Protein AF-A0A843KHW1-F1 (afdb_monomer)

pLDDT: mean 79.88, std 16.79, range [45.34, 96.69]

Radius of gyration: 26.47 Å; Cα contacts (8 Å, |Δi|>4): 150; chains: 1; bounding box: 55×56×60 Å

Sequence (97 aa):
MSISRNVLLLCLIAGFFIGIIPAGAQPVIGGDRAWYAVHCNVDGATVYFDGQPKGEIQGGVLYVEAYTTGTPYKSYTVTKDGYTTFSDSIDGVPGKG

Structure (mmCIF, N/CA/C/O backbone):
data_AF-A0A843KHW1-F1
#
_entry.id   AF-A0A843KHW1-F1
#
loop_
_atom_site.group_PDB
_atom_site.id
_atom_site.type_symbol
_atom_site.label_atom_id
_atom_site.label_alt_id
_atom_site.label_comp_id
_atom_site.label_asym_id
_atom_site.label_entity_id
_atom_site.label_seq_id
_atom_site.pdbx_PDB_ins_code
_atom_site.Cartn_x
_atom_site.Cartn_y
_atom_site.Cartn_z
_atom_site.occupancy
_atom_site.B_iso_or_equiv
_atom_site.auth_seq_id
_atom_site.auth_comp_id
_atom_site.auth_asym_id
_atom_site.auth_atom_id
_atom_site.pdbx_PDB_model_num
ATOM 1 N N . MET A 1 1 ? 39.783 44.903 -38.218 1.00 47.94 1 MET A N 1
ATOM 2 C CA . MET A 1 1 ? 39.778 43.477 -38.608 1.00 47.94 1 MET A CA 1
ATOM 3 C C . MET A 1 1 ? 38.346 43.119 -38.992 1.00 47.94 1 MET A C 1
ATOM 5 O O . MET A 1 1 ? 37.520 42.914 -38.117 1.00 47.94 1 MET A O 1
ATOM 9 N N . SER A 1 2 ? 38.009 43.229 -40.280 1.00 45.34 2 SER A N 1
ATOM 10 C CA . SER A 1 2 ? 36.645 42.997 -40.779 1.00 45.34 2 SER A CA 1
ATOM 11 C C . SER A 1 2 ? 36.414 41.490 -40.875 1.00 45.34 2 SER A C 1
ATOM 13 O O . SER A 1 2 ? 37.001 40.836 -41.735 1.00 45.34 2 SER A O 1
ATOM 15 N N . ILE A 1 3 ? 35.630 40.927 -39.950 1.00 56.59 3 ILE A N 1
ATOM 16 C CA . ILE A 1 3 ? 35.144 39.551 -40.075 1.00 56.59 3 ILE A CA 1
ATOM 17 C C . ILE A 1 3 ? 34.180 39.527 -41.262 1.00 56.59 3 I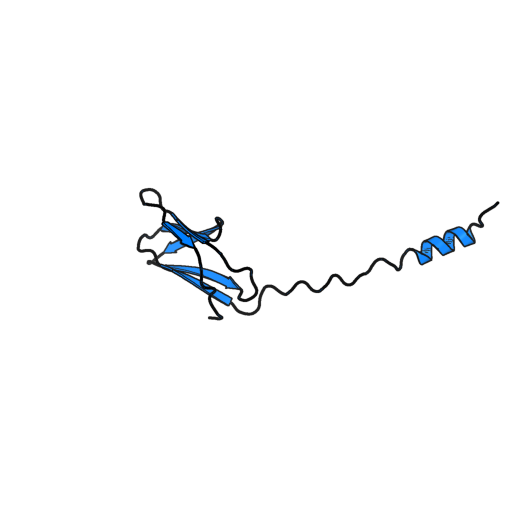LE A C 1
ATOM 19 O O . ILE A 1 3 ? 33.222 40.300 -41.326 1.00 56.59 3 ILE A O 1
ATOM 23 N N . SER A 1 4 ? 34.474 38.688 -42.252 1.00 57.81 4 SER A N 1
ATOM 24 C CA . SER A 1 4 ? 33.662 38.611 -43.457 1.00 57.81 4 SER A CA 1
ATOM 25 C C . SER A 1 4 ? 32.324 37.951 -43.129 1.00 57.81 4 SER A C 1
ATOM 27 O O . SER A 1 4 ? 32.243 36.975 -42.382 1.00 57.81 4 SER A O 1
ATOM 29 N N . ARG A 1 5 ? 31.246 38.482 -43.710 1.00 58.59 5 ARG A N 1
ATOM 30 C CA . ARG A 1 5 ? 29.873 37.987 -43.519 1.00 58.59 5 ARG A CA 1
ATOM 31 C C . ARG A 1 5 ? 29.747 36.482 -43.814 1.00 58.59 5 ARG A C 1
ATOM 33 O O . ARG A 1 5 ? 28.935 35.806 -43.197 1.00 58.59 5 ARG A O 1
ATOM 40 N N . ASN A 1 6 ? 30.612 35.951 -44.680 1.00 54.09 6 ASN A N 1
ATOM 41 C CA . ASN A 1 6 ? 30.686 34.530 -45.028 1.00 54.09 6 ASN A CA 1
ATOM 42 C C . ASN A 1 6 ? 31.328 33.677 -43.916 1.00 54.09 6 ASN A C 1
ATOM 44 O O . ASN A 1 6 ? 30.907 32.544 -43.711 1.00 54.09 6 ASN A O 1
ATOM 48 N N . VAL A 1 7 ? 32.292 34.224 -43.165 1.00 59.03 7 VAL A N 1
ATOM 49 C CA . VAL A 1 7 ? 32.899 33.563 -41.993 1.00 59.03 7 VAL A CA 1
ATOM 50 C C . VAL A 1 7 ? 31.928 33.563 -40.807 1.00 59.03 7 VAL A C 1
ATOM 52 O O . VAL A 1 7 ? 31.846 32.573 -40.087 1.00 59.03 7 VAL A O 1
ATOM 55 N N . LEU A 1 8 ? 31.116 34.617 -40.653 1.00 54.34 8 LEU A N 1
ATOM 56 C CA . LEU A 1 8 ? 30.050 34.668 -39.643 1.00 54.34 8 LEU A CA 1
ATOM 57 C C . LEU A 1 8 ? 28.901 33.684 -39.951 1.00 54.34 8 LEU A C 1
ATOM 59 O O . LEU A 1 8 ? 28.385 33.044 -39.037 1.00 54.34 8 LEU A O 1
ATOM 63 N N . LEU A 1 9 ? 28.529 33.520 -41.230 1.00 54.97 9 LEU A N 1
ATOM 64 C CA . LEU A 1 9 ? 27.498 32.556 -41.640 1.00 54.97 9 LEU A CA 1
ATOM 65 C C . LEU A 1 9 ? 27.949 31.093 -41.492 1.00 54.97 9 LEU A C 1
ATOM 67 O O . LEU A 1 9 ? 27.141 30.253 -41.106 1.00 54.97 9 LEU A O 1
ATOM 71 N N . LEU A 1 10 ? 29.221 30.777 -41.754 1.00 53.97 10 LEU A N 1
ATOM 72 C CA . LEU A 1 10 ? 29.741 29.410 -41.615 1.00 53.97 10 LEU A CA 1
ATOM 73 C C . LEU A 1 10 ? 29.746 28.924 -40.154 1.00 53.97 10 LEU A C 1
ATOM 75 O O . LEU A 1 10 ? 29.415 27.768 -39.896 1.00 53.97 10 LEU A O 1
ATOM 79 N N . CYS A 1 11 ? 30.026 29.806 -39.189 1.00 52.78 11 CYS A N 1
ATOM 80 C CA . CYS A 1 11 ? 29.979 29.457 -37.764 1.00 52.78 11 CYS A CA 1
ATOM 81 C C . CYS A 1 11 ? 28.549 29.216 -37.240 1.00 52.78 11 CYS A C 1
ATOM 83 O O . CYS A 1 11 ? 28.364 28.408 -36.333 1.00 52.78 11 CYS A O 1
ATOM 85 N N . LEU A 1 12 ? 27.533 29.864 -37.824 1.00 53.56 12 LEU A N 1
ATOM 86 C CA . LEU A 1 12 ? 26.124 29.669 -37.448 1.00 53.56 12 LEU A CA 1
ATOM 87 C C . LEU A 1 12 ? 25.556 28.321 -37.921 1.00 53.56 12 LEU A C 1
ATOM 89 O O . LEU A 1 12 ? 24.690 27.761 -37.256 1.00 53.56 12 LEU A O 1
ATOM 93 N N . ILE A 1 13 ? 26.066 27.771 -39.028 1.00 55.41 13 ILE A N 1
ATOM 94 C CA . ILE A 1 13 ? 25.614 26.478 -39.569 1.00 55.41 13 ILE A CA 1
ATOM 95 C C . ILE A 1 13 ? 26.299 25.306 -38.840 1.00 55.41 13 ILE A C 1
ATOM 97 O O . ILE A 1 13 ? 25.670 24.282 -38.584 1.00 55.41 13 ILE A O 1
ATOM 101 N N . ALA A 1 14 ? 27.562 25.470 -38.426 1.00 52.59 14 ALA A N 1
ATOM 102 C CA . ALA A 1 14 ? 28.301 24.448 -37.677 1.00 52.59 14 ALA A CA 1
ATOM 103 C C . ALA A 1 14 ? 27.825 24.281 -36.216 1.00 52.59 14 ALA A C 1
ATOM 105 O O . ALA A 1 14 ? 27.999 23.214 -35.632 1.00 52.59 14 ALA A O 1
ATOM 106 N N . GLY A 1 15 ? 27.189 25.303 -35.628 1.00 49.25 15 GLY A N 1
ATOM 107 C CA . GLY A 1 15 ? 26.635 25.243 -34.269 1.00 49.25 15 GLY A CA 1
ATOM 108 C C . GLY A 1 15 ? 25.309 24.479 -34.141 1.00 49.25 15 GLY A C 1
ATOM 109 O O . GLY A 1 15 ? 24.905 24.150 -33.029 1.00 49.25 15 GLY A O 1
ATOM 110 N N . PHE A 1 16 ? 24.635 24.165 -35.254 1.00 49.25 16 PHE A N 1
ATOM 111 C CA . PHE A 1 16 ? 23.295 23.557 -35.249 1.00 49.25 16 PHE A CA 1
ATOM 112 C C . PHE A 1 16 ? 23.296 22.013 -35.274 1.00 49.25 16 PHE A C 1
ATOM 114 O O . PHE A 1 16 ? 22.246 21.397 -35.421 1.00 49.25 16 PHE A O 1
ATOM 121 N N . PHE A 1 17 ? 24.457 21.365 -35.110 1.00 49.97 17 PHE A N 1
ATOM 122 C CA . PHE A 1 17 ? 24.592 19.897 -35.165 1.00 49.97 17 PHE A CA 1
ATOM 123 C C . PHE A 1 17 ? 25.193 19.250 -33.899 1.00 49.97 17 PHE A C 1
ATOM 125 O O . PHE A 1 17 ? 25.615 18.100 -33.947 1.00 49.97 17 PHE A O 1
ATOM 132 N N . ILE A 1 18 ? 25.215 19.937 -32.748 1.00 55.94 18 ILE A N 1
ATOM 133 C CA . ILE A 1 18 ? 25.722 19.368 -31.470 1.00 55.94 18 ILE A CA 1
ATOM 134 C C . ILE A 1 18 ? 24.578 19.029 -30.479 1.00 55.94 18 ILE A C 1
ATOM 136 O O . ILE A 1 18 ? 24.801 18.654 -29.334 1.00 55.94 18 ILE A O 1
ATOM 140 N N . GLY A 1 19 ? 23.316 19.115 -30.905 1.00 54.84 19 GLY A N 1
ATOM 141 C CA . GLY A 1 19 ? 22.174 19.139 -29.982 1.00 54.84 19 GLY A CA 1
ATOM 142 C C . GLY A 1 19 ? 21.404 17.840 -29.730 1.00 54.84 19 GLY A C 1
ATOM 143 O O . GLY A 1 19 ? 20.348 17.926 -29.114 1.00 54.84 19 GLY A O 1
ATOM 144 N N . ILE A 1 20 ? 21.837 16.666 -30.204 1.00 60.94 20 ILE A N 1
ATOM 145 C CA . ILE A 1 20 ? 21.041 15.432 -30.039 1.00 60.94 20 ILE A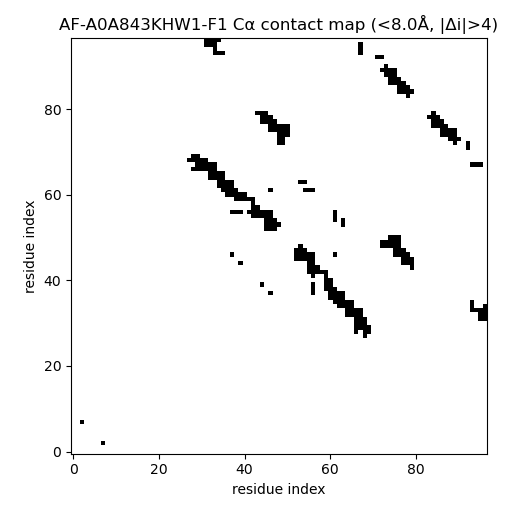 CA 1
ATOM 146 C C . ILE A 1 20 ? 21.896 14.330 -29.420 1.00 60.94 20 ILE A C 1
ATOM 148 O O . ILE A 1 20 ? 22.352 13.403 -30.085 1.00 60.94 20 ILE A O 1
ATOM 152 N N . ILE A 1 21 ? 22.125 14.444 -28.114 1.00 64.25 21 ILE A N 1
ATOM 153 C CA . ILE A 1 21 ? 22.526 13.295 -27.302 1.00 64.25 21 ILE A CA 1
ATOM 154 C C . ILE A 1 21 ? 21.289 12.386 -27.247 1.00 64.25 21 ILE A C 1
ATOM 156 O O . ILE A 1 21 ? 20.219 12.889 -26.890 1.00 64.25 21 ILE A O 1
ATOM 160 N N . PRO A 1 22 ? 21.364 11.090 -27.603 1.00 60.47 22 PRO A N 1
ATOM 161 C CA . PRO A 1 22 ? 20.248 10.189 -27.363 1.00 60.47 22 PRO A CA 1
ATOM 162 C C . PRO A 1 22 ? 19.999 10.174 -25.855 1.00 60.47 22 PRO A C 1
ATOM 164 O O . PRO A 1 22 ? 20.826 9.684 -25.084 1.00 60.47 22 PRO A O 1
ATOM 167 N N . ALA A 1 23 ? 18.886 10.776 -25.430 1.00 64.00 23 ALA A N 1
ATOM 168 C CA . ALA A 1 23 ? 18.393 10.630 -24.074 1.00 64.00 23 ALA A CA 1
ATOM 169 C C . ALA A 1 23 ? 18.272 9.123 -23.828 1.00 64.00 23 ALA A C 1
ATOM 171 O O . ALA A 1 23 ? 17.558 8.437 -24.563 1.00 64.00 23 ALA A O 1
ATOM 172 N N . GLY A 1 24 ? 19.057 8.603 -22.880 1.00 60.28 24 GLY A N 1
ATOM 173 C CA . GLY A 1 24 ? 19.070 7.180 -22.562 1.00 60.28 24 GLY A CA 1
ATOM 174 C C . GLY A 1 24 ? 17.638 6.693 -22.383 1.00 60.28 24 GLY A C 1
ATOM 175 O O . GLY A 1 24 ? 16.850 7.351 -21.703 1.00 60.28 24 GLY A O 1
ATOM 176 N N . ALA A 1 25 ? 17.294 5.591 -23.051 1.00 62.00 25 ALA A N 1
ATOM 177 C CA . ALA A 1 25 ? 15.967 5.003 -22.973 1.00 62.00 25 ALA A CA 1
ATOM 178 C C . ALA A 1 25 ? 15.588 4.844 -21.496 1.00 62.00 25 ALA A C 1
ATOM 180 O O . ALA A 1 25 ? 16.241 4.102 -20.760 1.00 62.00 25 ALA A O 1
ATOM 181 N N . GLN A 1 26 ? 14.572 5.586 -21.048 1.00 62.66 26 GLN A N 1
ATOM 182 C CA . GLN A 1 26 ? 14.031 5.387 -19.712 1.00 62.66 26 GLN A CA 1
ATOM 183 C C . GLN A 1 26 ? 13.523 3.942 -19.651 1.00 62.66 26 GLN A C 1
ATOM 185 O O . GLN A 1 26 ? 12.855 3.511 -20.597 1.00 62.66 26 GLN A O 1
ATOM 190 N N . PRO A 1 27 ? 13.855 3.176 -18.597 1.00 60.38 27 PRO A N 1
ATOM 191 C CA . PRO A 1 27 ? 13.334 1.827 -18.458 1.00 60.38 27 PRO A CA 1
ATOM 192 C C . PRO A 1 27 ? 11.811 1.890 -18.564 1.00 60.38 27 PRO A C 1
ATOM 194 O O . PRO A 1 27 ? 11.169 2.699 -17.891 1.00 60.38 27 PRO A O 1
ATOM 197 N N . VAL A 1 28 ? 11.246 1.082 -19.463 1.00 63.41 28 VAL A N 1
ATOM 198 C CA . VAL A 1 28 ? 9.797 0.994 -19.634 1.00 63.41 28 VAL A CA 1
ATOM 199 C C . VAL A 1 28 ? 9.237 0.467 -18.319 1.00 63.41 28 VAL A C 1
ATOM 201 O O . VAL A 1 28 ? 9.450 -0.690 -17.962 1.00 63.41 28 VAL A O 1
ATOM 204 N N . ILE A 1 29 ? 8.564 1.336 -17.565 1.00 62.00 29 ILE A N 1
ATOM 205 C CA . ILE A 1 29 ? 7.776 0.908 -16.416 1.00 62.00 29 ILE A CA 1
ATOM 206 C C . ILE A 1 29 ? 6.524 0.261 -16.997 1.00 62.00 29 ILE A C 1
ATOM 208 O O . ILE A 1 29 ? 5.671 0.944 -17.560 1.00 62.00 29 ILE A O 1
ATOM 212 N N . GLY A 1 30 ? 6.446 -1.060 -16.897 1.00 61.69 30 GLY A N 1
ATOM 213 C CA . GLY A 1 30 ? 5.352 -1.844 -17.442 1.00 61.69 30 GLY A CA 1
ATOM 214 C C . GLY A 1 30 ? 5.868 -3.062 -18.195 1.00 61.69 30 GLY A C 1
ATOM 215 O O . GLY A 1 30 ? 6.632 -2.955 -19.149 1.00 61.69 30 GLY A O 1
ATOM 216 N N . GLY A 1 31 ? 5.410 -4.229 -17.761 1.00 67.56 31 GLY A N 1
ATOM 217 C CA . GLY A 1 31 ? 5.658 -5.507 -18.416 1.00 67.56 31 GLY A CA 1
ATOM 218 C C . GLY A 1 31 ? 4.779 -6.558 -17.764 1.00 67.56 31 GLY A C 1
ATOM 219 O O . GLY A 1 31 ? 3.776 -6.971 -18.339 1.00 67.56 31 GLY A O 1
ATOM 220 N N . ASP A 1 32 ? 5.081 -6.869 -16.505 1.00 79.31 32 ASP A N 1
ATOM 221 C CA . ASP A 1 32 ? 4.265 -7.759 -15.688 1.00 79.31 32 ASP A CA 1
ATOM 222 C C . ASP A 1 32 ? 3.527 -6.982 -14.594 1.00 79.31 32 ASP A C 1
ATOM 224 O O . ASP A 1 32 ? 4.068 -6.063 -13.966 1.00 79.31 32 ASP A O 1
ATOM 228 N N . ARG A 1 33 ? 2.263 -7.357 -14.393 1.00 84.00 33 ARG A N 1
ATOM 229 C CA . ARG A 1 33 ? 1.423 -6.853 -13.309 1.00 84.00 33 ARG A CA 1
ATOM 230 C C . ARG A 1 33 ? 1.636 -7.717 -12.075 1.00 84.00 33 ARG A C 1
ATOM 232 O O . ARG A 1 33 ? 1.816 -8.932 -12.167 1.00 84.00 33 ARG A O 1
ATOM 239 N N . ALA A 1 34 ? 1.621 -7.060 -10.934 1.00 87.94 34 ALA A N 1
ATOM 240 C CA . ALA A 1 34 ? 1.693 -7.663 -9.623 1.00 87.94 34 ALA A CA 1
ATOM 241 C C . ALA A 1 34 ? 0.608 -7.038 -8.745 1.00 87.94 34 ALA A C 1
ATOM 243 O O . ALA A 1 34 ? 0.145 -5.926 -9.008 1.00 87.94 34 ALA A O 1
ATOM 244 N N . TRP A 1 35 ? 0.200 -7.742 -7.696 1.00 90.75 35 TRP A N 1
ATOM 245 C CA . TRP A 1 35 ? -0.852 -7.271 -6.804 1.00 90.75 35 TRP A CA 1
ATOM 246 C C . TRP A 1 35 ? -0.421 -7.409 -5.356 1.00 90.75 35 TRP A C 1
ATOM 248 O O . TRP A 1 35 ? 0.033 -8.469 -4.930 1.00 90.75 35 TRP A O 1
ATOM 258 N N . TYR A 1 36 ? -0.610 -6.340 -4.592 1.00 91.50 36 TYR A N 1
ATOM 259 C CA . TYR A 1 36 ? -0.582 -6.409 -3.140 1.00 91.50 36 TYR A CA 1
ATOM 260 C C . TYR A 1 36 ? -1.993 -6.701 -2.643 1.00 91.50 36 TYR A C 1
ATOM 262 O O . TYR A 1 36 ? -2.912 -5.928 -2.912 1.00 91.50 36 TYR A O 1
ATOM 270 N N . ALA A 1 37 ? -2.158 -7.807 -1.923 1.00 92.94 37 ALA A N 1
ATOM 271 C CA . ALA A 1 37 ? -3.403 -8.133 -1.244 1.00 92.94 37 ALA A CA 1
ATOM 272 C C . ALA A 1 37 ? -3.350 -7.584 0.185 1.00 92.94 37 ALA A C 1
ATOM 274 O O . ALA A 1 37 ? -2.590 -8.072 1.021 1.00 92.94 37 ALA A O 1
ATOM 275 N N . VAL A 1 38 ? -4.146 -6.554 0.460 1.00 93.00 38 VAL A N 1
ATOM 276 C CA . VAL A 1 38 ? -4.265 -5.961 1.793 1.00 93.00 38 VAL A CA 1
ATOM 277 C C . VAL A 1 38 ? -5.523 -6.505 2.441 1.00 93.00 38 VAL A C 1
ATOM 279 O O . VAL A 1 38 ? -6.630 -6.160 2.036 1.00 93.00 38 VAL A O 1
ATOM 282 N N . HIS A 1 39 ? -5.349 -7.371 3.433 1.00 93.81 39 HIS A N 1
ATOM 283 C CA . HIS A 1 39 ? -6.453 -7.954 4.185 1.00 93.81 39 HIS A CA 1
ATOM 284 C C . HIS A 1 39 ? -6.765 -7.103 5.412 1.00 93.81 39 HIS A C 1
ATOM 286 O O . HIS A 1 39 ? -5.883 -6.798 6.213 1.00 93.81 39 HIS A O 1
ATOM 292 N N . CYS A 1 40 ? -8.033 -6.746 5.578 1.00 92.19 40 CYS A N 1
ATOM 293 C CA . CYS A 1 40 ? -8.518 -6.035 6.750 1.00 92.19 40 CYS A CA 1
ATOM 294 C C . CYS A 1 40 ? -9.960 -6.456 7.009 1.00 92.19 40 CYS A C 1
ATOM 296 O O . CYS A 1 40 ? -10.758 -6.537 6.087 1.00 92.19 40 CYS A O 1
ATOM 298 N N . ASN A 1 41 ? -10.312 -6.716 8.262 1.00 92.38 41 ASN A N 1
ATOM 299 C CA . ASN A 1 41 ? -11.671 -7.092 8.653 1.00 92.38 41 ASN A CA 1
ATOM 300 C C . ASN A 1 41 ? -12.645 -5.899 8.726 1.00 92.38 41 ASN A C 1
ATOM 302 O O . ASN A 1 41 ? -13.803 -6.091 9.090 1.00 92.38 41 ASN A O 1
ATOM 306 N N . VAL A 1 42 ? -12.179 -4.681 8.438 1.00 92.31 42 VAL A N 1
ATOM 307 C CA . VAL A 1 42 ? -12.972 -3.450 8.485 1.00 92.31 42 VAL A CA 1
ATOM 308 C C . VAL A 1 42 ? -13.183 -2.944 7.062 1.00 92.31 42 VAL A C 1
ATOM 310 O O . VAL A 1 42 ? -12.275 -2.384 6.449 1.00 92.31 42 VAL A O 1
ATOM 313 N N . ASP A 1 43 ? -14.397 -3.120 6.547 1.00 93.75 43 ASP A N 1
ATOM 314 C CA . ASP A 1 43 ? -14.784 -2.564 5.250 1.00 93.75 43 ASP A CA 1
ATOM 315 C C . ASP A 1 43 ? -14.878 -1.029 5.308 1.00 93.75 43 ASP A C 1
ATOM 317 O O . ASP A 1 43 ? -15.217 -0.427 6.334 1.00 93.75 43 ASP A O 1
ATOM 321 N N . GLY A 1 44 ? -14.554 -0.382 4.189 1.00 93.25 44 GLY A N 1
ATOM 322 C CA . GLY A 1 44 ? -14.469 1.075 4.079 1.00 93.25 44 GLY A CA 1
ATOM 323 C C . GLY A 1 44 ? -13.218 1.675 4.726 1.00 93.25 44 GLY A C 1
ATOM 324 O O . GLY A 1 44 ? -13.124 2.896 4.839 1.00 93.25 44 GLY A O 1
ATOM 325 N N . ALA A 1 45 ? -12.275 0.853 5.202 1.00 95.88 45 ALA A N 1
ATOM 326 C CA . ALA A 1 45 ? -10.978 1.336 5.662 1.00 95.88 45 ALA A CA 1
ATOM 327 C C . ALA A 1 45 ? -10.115 1.742 4.465 1.00 95.88 45 ALA A C 1
ATOM 329 O O . ALA A 1 45 ? -9.964 0.973 3.516 1.00 95.88 45 ALA A O 1
ATOM 330 N N . THR A 1 46 ? -9.533 2.934 4.513 1.00 96.69 46 THR A N 1
ATOM 331 C CA . THR A 1 46 ? -8.694 3.458 3.439 1.00 96.69 46 THR A CA 1
ATOM 332 C C . THR A 1 46 ? -7.277 2.928 3.586 1.00 96.69 46 THR A C 1
ATOM 334 O O . THR A 1 46 ? -6.654 3.040 4.644 1.00 96.69 46 THR A O 1
ATOM 337 N N . VAL A 1 47 ? -6.754 2.364 2.504 1.00 96.31 47 VAL A N 1
ATOM 338 C CA . VAL A 1 47 ? -5.391 1.851 2.413 1.00 96.31 47 VAL A CA 1
ATOM 339 C C . VAL A 1 47 ? -4.508 2.891 1.738 1.00 96.31 47 VAL A C 1
ATOM 341 O O . VAL A 1 47 ? -4.824 3.394 0.657 1.00 96.31 47 VAL A O 1
ATOM 344 N N . TYR A 1 48 ? -3.366 3.166 2.351 1.00 96.06 48 TYR A N 1
ATOM 345 C CA . TYR A 1 48 ? -2.337 4.068 1.862 1.00 96.06 48 TYR A CA 1
ATOM 346 C C . TYR A 1 48 ? -1.036 3.308 1.706 1.00 96.06 48 TYR A C 1
ATOM 348 O O . TYR A 1 48 ? -0.616 2.633 2.639 1.00 96.06 48 TYR A O 1
ATOM 356 N N . PHE A 1 49 ? -0.372 3.455 0.565 1.00 94.94 49 PHE A N 1
ATOM 357 C CA . PHE A 1 49 ? 0.9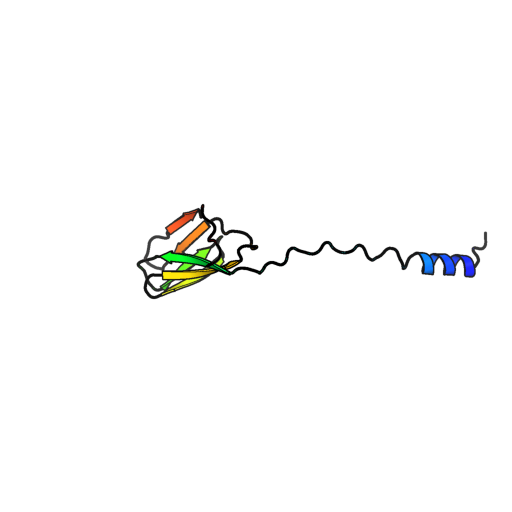80 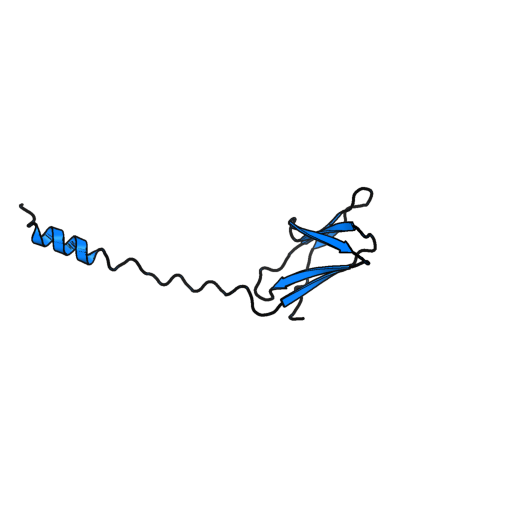2.942 0.348 1.00 94.94 49 PHE A CA 1
ATOM 358 C C . PHE A 1 49 ? 1.933 4.116 0.171 1.00 94.94 49 PHE A C 1
ATOM 360 O O . PHE A 1 49 ? 1.662 4.999 -0.645 1.00 94.94 49 PHE A O 1
ATOM 367 N N . ASP A 1 50 ? 3.013 4.150 0.952 1.00 93.38 50 ASP A N 1
ATOM 368 C CA . ASP A 1 50 ? 3.949 5.281 1.031 1.00 93.38 50 ASP A CA 1
ATOM 369 C C . ASP A 1 50 ? 3.233 6.642 1.203 1.00 93.38 50 ASP A C 1
ATOM 371 O O . ASP A 1 50 ? 3.604 7.662 0.620 1.00 93.38 50 ASP A O 1
ATOM 375 N N . GLY A 1 51 ? 2.137 6.648 1.972 1.00 91.62 51 GLY A N 1
ATOM 376 C CA . GLY A 1 51 ? 1.299 7.827 2.216 1.00 91.62 51 GLY A CA 1
ATOM 377 C C . GLY A 1 51 ? 0.328 8.195 1.086 1.00 91.62 51 GLY A C 1
ATOM 378 O O . GLY A 1 51 ? -0.431 9.150 1.233 1.00 91.62 51 GLY A O 1
ATOM 379 N N . GLN A 1 52 ? 0.305 7.453 -0.024 1.00 93.88 52 GLN A N 1
ATOM 380 C CA . GLN A 1 52 ? -0.627 7.681 -1.131 1.00 93.88 52 GLN A CA 1
ATOM 381 C C . GLN A 1 52 ? -1.868 6.790 -0.998 1.00 93.88 52 GLN A C 1
ATOM 383 O O . GLN A 1 52 ? -1.703 5.569 -0.919 1.00 93.88 52 GLN A O 1
ATOM 388 N N . PRO A 1 53 ? -3.095 7.345 -1.025 1.00 94.44 53 PRO A N 1
ATOM 389 C CA . PRO A 1 53 ? -4.315 6.546 -0.959 1.00 94.44 53 PRO A CA 1
ATOM 390 C C . PRO A 1 53 ? -4.424 5.644 -2.192 1.00 94.44 53 PRO A C 1
ATOM 392 O O . PRO A 1 53 ? -4.229 6.091 -3.324 1.00 94.44 53 PRO A O 1
ATOM 395 N N . LYS A 1 54 ? -4.724 4.365 -1.970 1.00 94.50 54 LYS A N 1
ATOM 396 C CA . LYS A 1 54 ? -4.879 3.351 -3.024 1.00 94.50 54 LYS A CA 1
ATOM 397 C C . LYS A 1 54 ? -6.322 2.907 -3.213 1.00 94.50 54 LYS A C 1
ATOM 399 O O . LYS A 1 54 ? -6.687 2.517 -4.316 1.00 94.50 54 LYS A O 1
ATOM 404 N N . GLY A 1 55 ? -7.134 2.995 -2.168 1.00 94.56 55 GLY A N 1
ATOM 405 C CA . GLY A 1 55 ? -8.542 2.628 -2.207 1.00 94.56 55 GLY A CA 1
ATOM 406 C C . GLY A 1 55 ? -9.058 2.263 -0.826 1.00 94.56 55 GLY A C 1
ATOM 407 O O . GLY A 1 55 ? -8.353 2.418 0.171 1.00 94.56 55 GLY A O 1
ATOM 408 N N . GLU A 1 56 ? -10.284 1.761 -0.790 1.00 96.31 56 GLU A N 1
ATOM 409 C CA . GLU A 1 56 ? -10.947 1.299 0.424 1.00 96.31 56 GLU A CA 1
ATOM 410 C C . GLU A 1 56 ? -11.097 -0.223 0.405 1.00 96.31 56 GLU A C 1
ATOM 412 O O . GLU A 1 56 ? -11.296 -0.823 -0.653 1.00 96.31 56 GLU A O 1
ATOM 417 N N . ILE A 1 57 ? -11.016 -0.846 1.577 1.00 96.00 57 ILE A N 1
ATOM 418 C CA . ILE A 1 57 ? -11.273 -2.276 1.759 1.00 96.00 57 ILE A CA 1
ATOM 419 C C . ILE A 1 57 ? -12.743 -2.570 1.438 1.00 96.00 57 ILE A C 1
ATOM 421 O O . ILE A 1 57 ? -13.639 -1.913 1.973 1.00 96.00 57 ILE A O 1
ATOM 425 N N . GLN A 1 58 ? -12.990 -3.569 0.587 1.00 93.69 58 GLN A N 1
ATOM 426 C CA . GLN A 1 58 ? -14.332 -4.052 0.261 1.00 93.69 58 GLN A CA 1
ATOM 427 C C . GLN A 1 58 ? -14.356 -5.580 0.309 1.00 93.69 58 GLN A C 1
ATOM 429 O O . GLN A 1 58 ? -13.590 -6.236 -0.395 1.00 93.69 58 GLN A O 1
ATOM 434 N N . GLY A 1 59 ? -15.236 -6.164 1.125 1.00 92.38 59 GLY A N 1
ATOM 435 C CA . GLY A 1 59 ? -15.311 -7.618 1.267 1.00 92.38 59 GLY A CA 1
ATOM 436 C C . GLY A 1 59 ? -14.065 -8.212 1.931 1.00 92.38 59 GLY A C 1
ATOM 437 O O . GLY A 1 59 ? -13.673 -9.336 1.620 1.00 92.38 59 GLY A O 1
ATOM 438 N N . GLY A 1 60 ? -13.424 -7.453 2.823 1.00 92.75 60 GLY A N 1
ATOM 439 C CA . GLY A 1 60 ? -12.290 -7.908 3.628 1.00 92.75 60 GLY A CA 1
ATOM 440 C C . GLY A 1 60 ? -10.908 -7.870 2.957 1.00 92.75 60 GLY A C 1
ATOM 441 O O . GLY A 1 60 ? -9.911 -8.246 3.585 1.00 92.75 60 GLY A O 1
ATOM 442 N N . VAL A 1 61 ? -10.815 -7.437 1.696 1.00 95.12 61 VAL A N 1
ATOM 443 C CA . VAL A 1 61 ? -9.540 -7.324 0.972 1.00 95.12 61 VAL A CA 1
ATOM 444 C C . VAL A 1 61 ? -9.540 -6.153 -0.013 1.00 95.12 61 VAL A C 1
ATOM 446 O O . VAL A 1 61 ? -10.556 -5.833 -0.623 1.00 95.12 61 VAL A O 1
ATOM 449 N N . LEU A 1 62 ? -8.380 -5.522 -0.196 1.00 95.31 62 LEU A N 1
ATOM 450 C CA . LEU A 1 62 ? -8.102 -4.619 -1.313 1.00 95.31 62 LEU A CA 1
ATOM 451 C C . LEU A 1 62 ? -6.914 -5.152 -2.114 1.00 95.31 62 LEU A C 1
ATOM 453 O O . LEU A 1 62 ? -5.857 -5.438 -1.551 1.00 95.31 62 LEU A O 1
ATOM 457 N N . TYR A 1 63 ? -7.076 -5.226 -3.433 1.00 93.38 63 TYR A N 1
ATOM 458 C CA . TYR A 1 63 ? -5.992 -5.538 -4.360 1.00 93.38 63 TYR A CA 1
ATOM 459 C C . TYR A 1 63 ? -5.430 -4.247 -4.945 1.00 93.38 63 TYR A C 1
ATOM 461 O O . TYR A 1 63 ? -6.095 -3.565 -5.722 1.00 93.38 63 TYR A O 1
ATOM 469 N N . VAL A 1 64 ? -4.193 -3.919 -4.583 1.00 91.50 64 VAL A N 1
ATOM 470 C CA . VAL A 1 64 ? -3.481 -2.760 -5.128 1.00 91.50 64 VAL A CA 1
ATOM 471 C C . VAL A 1 64 ? -2.601 -3.229 -6.279 1.00 91.50 64 VAL A C 1
ATOM 473 O O . VAL A 1 64 ? -1.673 -4.014 -6.074 1.00 91.50 64 VAL A O 1
ATOM 476 N N . GLU A 1 65 ? -2.895 -2.751 -7.488 1.00 89.81 65 GLU A N 1
ATOM 477 C CA . GLU A 1 65 ? -2.091 -3.042 -8.676 1.00 89.81 65 GLU A CA 1
ATOM 478 C C . GLU A 1 65 ? -0.711 -2.370 -8.585 1.00 89.81 65 GLU A C 1
ATOM 480 O O . GLU A 1 65 ? -0.568 -1.199 -8.214 1.00 89.81 65 GLU A O 1
ATOM 485 N N . ALA A 1 66 ? 0.313 -3.134 -8.945 1.00 88.00 66 ALA A N 1
ATOM 486 C CA . ALA A 1 66 ? 1.696 -2.713 -9.046 1.00 88.00 66 ALA A CA 1
ATOM 487 C C . ALA A 1 66 ? 2.329 -3.274 -10.327 1.00 88.00 66 ALA A C 1
ATOM 489 O O . ALA A 1 66 ? 1.847 -4.237 -10.923 1.00 88.00 66 ALA A O 1
ATOM 490 N N . TYR A 1 67 ? 3.443 -2.677 -10.740 1.00 83.94 67 TYR A N 1
ATOM 491 C CA . TYR A 1 67 ? 4.253 -3.173 -11.850 1.00 83.94 67 TYR A CA 1
ATOM 492 C C . TYR A 1 67 ? 5.526 -3.804 -11.295 1.00 83.94 67 TYR A C 1
ATOM 494 O O . TYR A 1 67 ? 6.169 -3.203 -10.437 1.00 83.94 67 TYR A O 1
ATOM 502 N N . THR A 1 68 ? 5.937 -4.963 -11.814 1.00 80.56 68 THR A N 1
ATOM 503 C CA . THR A 1 68 ? 7.178 -5.641 -11.378 1.00 80.56 68 THR A CA 1
ATOM 504 C C . THR A 1 68 ? 8.438 -4.818 -11.656 1.00 80.56 68 THR A C 1
ATOM 506 O O . THR A 1 68 ? 9.435 -4.941 -10.953 1.00 80.56 68 THR A O 1
ATOM 509 N N . THR A 1 69 ? 8.388 -3.952 -12.668 1.00 82.56 69 THR A N 1
ATOM 510 C CA . THR A 1 69 ? 9.450 -2.999 -13.024 1.00 82.56 69 THR A CA 1
ATOM 511 C C . THR A 1 69 ? 9.281 -1.634 -12.350 1.00 82.56 69 THR A C 1
ATOM 513 O O . THR A 1 69 ? 10.060 -0.721 -12.614 1.00 82.56 69 THR A O 1
ATOM 516 N N . GLY A 1 70 ? 8.209 -1.439 -11.577 1.00 80.50 70 GLY A N 1
ATOM 517 C CA . GLY A 1 70 ? 7.941 -0.197 -10.858 1.00 80.50 70 GLY A CA 1
ATOM 518 C C . GLY A 1 70 ? 8.757 -0.089 -9.572 1.00 80.50 70 GLY A C 1
ATOM 519 O O . GLY A 1 70 ? 9.364 -1.056 -9.116 1.00 80.50 70 GLY A O 1
ATOM 520 N N . THR A 1 71 ? 8.754 1.097 -8.962 1.00 84.06 71 THR A N 1
ATOM 521 C CA . THR A 1 71 ? 9.327 1.286 -7.624 1.00 84.06 71 THR A CA 1
ATOM 522 C C . THR A 1 71 ? 8.501 0.499 -6.602 1.00 84.06 71 THR A C 1
ATOM 524 O O . THR A 1 71 ? 7.294 0.741 -6.513 1.00 84.06 71 THR A O 1
ATOM 527 N N . PRO A 1 72 ? 9.114 -0.407 -5.821 1.00 86.44 72 PRO A N 1
ATOM 528 C CA . PRO A 1 72 ? 8.418 -1.099 -4.749 1.00 86.44 72 PRO A CA 1
ATOM 529 C C . PRO A 1 72 ? 7.931 -0.133 -3.673 1.00 86.44 72 PRO A C 1
ATOM 531 O O . PRO A 1 72 ? 8.648 0.805 -3.312 1.00 86.44 72 PRO A O 1
ATOM 534 N N . TYR A 1 73 ? 6.749 -0.406 -3.131 1.00 90.38 73 TYR A N 1
ATOM 535 C CA . TYR A 1 73 ? 6.253 0.310 -1.960 1.00 90.38 73 TYR A CA 1
ATOM 536 C C . TYR A 1 73 ? 7.015 -0.122 -0.708 1.00 90.38 73 TYR A C 1
ATOM 538 O O . TYR A 1 73 ? 7.421 -1.280 -0.603 1.00 90.38 73 TYR A O 1
ATOM 546 N N . LYS A 1 74 ? 7.215 0.804 0.233 1.00 91.75 74 LYS A N 1
ATOM 547 C CA . LYS A 1 74 ? 8.022 0.577 1.442 1.00 91.75 74 LYS A CA 1
ATOM 548 C C . LYS A 1 74 ? 7.191 0.492 2.706 1.00 91.75 74 LYS A C 1
ATOM 550 O O . LYS A 1 74 ? 7.602 -0.166 3.657 1.00 91.75 74 LYS A O 1
ATOM 555 N N . SER A 1 75 ? 6.052 1.166 2.741 1.00 94.25 75 SER A N 1
ATOM 556 C CA . SER A 1 75 ? 5.140 1.121 3.874 1.00 94.25 75 SER A CA 1
ATOM 557 C C . SER A 1 75 ? 3.693 1.088 3.427 1.00 94.25 75 SER A C 1
ATOM 559 O O . SER A 1 75 ? 3.326 1.572 2.352 1.00 94.25 75 SER A O 1
ATOM 561 N N . TYR A 1 76 ? 2.862 0.526 4.295 1.00 94.81 76 TYR A N 1
ATOM 562 C CA . TYR A 1 76 ? 1.422 0.608 4.176 1.00 94.81 76 TYR A CA 1
ATOM 563 C C . TYR A 1 76 ? 0.812 1.132 5.466 1.00 94.81 76 TYR A C 1
ATOM 565 O O . TYR A 1 76 ? 1.320 0.916 6.567 1.00 94.81 76 TYR A O 1
ATOM 573 N N . THR A 1 77 ? -0.308 1.820 5.310 1.00 96.31 77 THR A N 1
ATOM 574 C CA . THR A 1 77 ? -1.123 2.330 6.400 1.00 96.31 77 THR A CA 1
A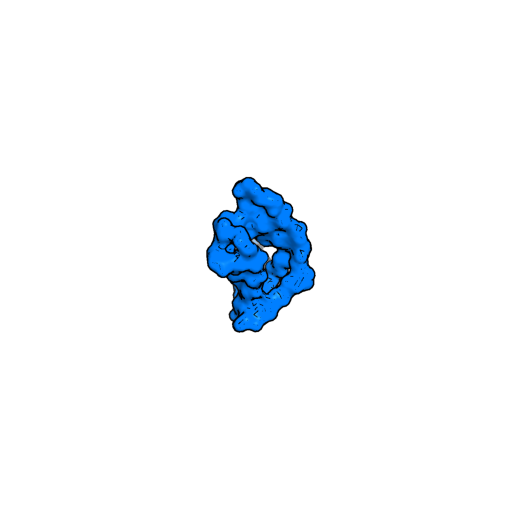TOM 575 C C . THR A 1 77 ? -2.580 2.045 6.073 1.00 96.31 77 THR A C 1
ATOM 577 O O . THR A 1 77 ? -3.022 2.273 4.950 1.00 96.31 77 THR A O 1
ATOM 580 N N . VAL A 1 78 ? -3.335 1.552 7.046 1.00 96.31 78 VAL A N 1
ATOM 581 C CA . VAL A 1 78 ? -4.777 1.327 6.931 1.00 96.31 78 VAL A CA 1
ATOM 582 C C . VAL A 1 78 ? -5.463 2.169 7.995 1.00 96.31 78 VAL A C 1
ATOM 584 O O . VAL A 1 78 ? -5.136 2.064 9.181 1.00 96.31 78 VAL A O 1
ATOM 587 N N . THR A 1 79 ? -6.384 3.035 7.577 1.00 96.12 79 THR A N 1
ATOM 588 C CA . THR A 1 79 ? -7.089 3.952 8.480 1.00 96.12 79 THR A CA 1
ATOM 589 C C . THR A 1 79 ? -8.594 3.886 8.283 1.00 96.12 79 THR A C 1
ATOM 591 O O . THR A 1 79 ? -9.100 3.668 7.183 1.00 96.12 79 THR A O 1
ATOM 594 N N . LYS A 1 80 ? -9.329 4.091 9.374 1.00 94.56 80 LYS A N 1
ATOM 595 C CA . LYS A 1 80 ? -10.777 4.264 9.351 1.00 94.56 80 LYS A CA 1
ATOM 596 C C . LYS A 1 80 ? -11.199 5.127 10.529 1.00 94.56 80 LYS A C 1
ATOM 598 O O . LYS A 1 80 ? -10.773 4.884 11.656 1.00 94.56 80 LYS A O 1
ATOM 603 N N . ASP A 1 81 ? -12.084 6.086 10.279 1.00 93.50 81 ASP A N 1
ATOM 604 C CA . ASP A 1 81 ? -12.692 6.881 11.347 1.00 93.50 81 ASP A CA 1
ATOM 605 C C . ASP A 1 81 ? -13.344 5.980 12.400 1.00 93.50 81 ASP A C 1
ATOM 607 O O . ASP A 1 81 ? -14.171 5.124 12.067 1.00 93.50 81 ASP A O 1
ATOM 611 N N . GLY A 1 82 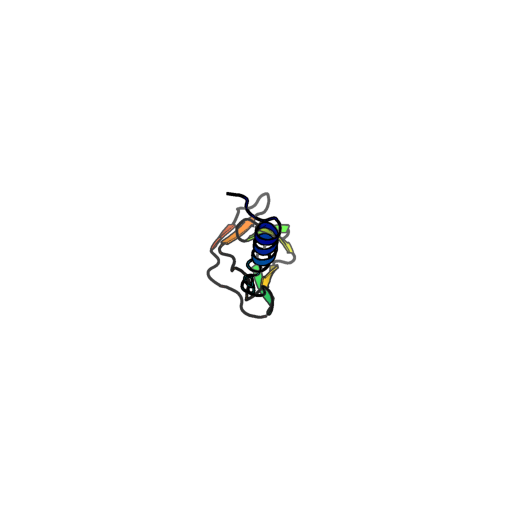? -12.963 6.189 13.663 1.00 93.12 82 GLY A N 1
ATOM 612 C CA . GLY A 1 82 ? -13.421 5.398 14.807 1.00 93.12 82 GLY A CA 1
ATOM 613 C C . GLY A 1 82 ? -12.595 4.142 15.105 1.00 93.12 82 GLY A C 1
ATOM 614 O O . GLY A 1 82 ? -12.911 3.445 16.065 1.00 93.12 82 GLY A O 1
ATOM 615 N N . TYR A 1 83 ? -11.540 3.862 14.336 1.00 92.44 83 TYR A N 1
ATOM 616 C CA . TYR A 1 83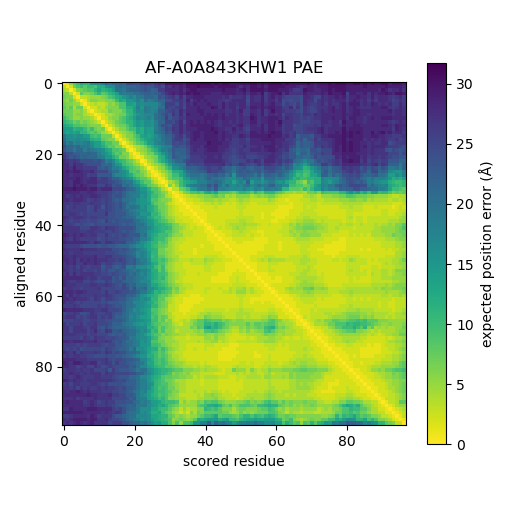 ? -10.659 2.707 14.525 1.00 92.44 83 TYR A CA 1
ATOM 617 C C . TYR A 1 83 ? -9.212 3.135 14.770 1.00 92.44 83 TYR A C 1
ATOM 619 O O . TYR A 1 83 ? -8.802 4.258 14.477 1.00 92.44 83 TYR A O 1
ATOM 627 N N . THR A 1 84 ? -8.415 2.212 15.304 1.00 93.81 84 THR A N 1
ATOM 628 C CA . THR A 1 84 ? -6.973 2.407 15.437 1.00 93.81 84 THR A CA 1
ATOM 629 C C . THR A 1 84 ? -6.307 2.321 14.069 1.00 93.81 84 THR A C 1
ATOM 631 O O . THR A 1 84 ? -6.443 1.321 13.367 1.00 93.81 84 THR A O 1
ATOM 634 N N . THR A 1 85 ? -5.553 3.359 13.711 1.00 94.62 85 THR A N 1
ATOM 635 C CA . THR A 1 85 ? -4.686 3.345 12.532 1.00 94.62 85 THR A CA 1
ATOM 636 C C . THR A 1 85 ? -3.624 2.265 12.671 1.00 94.62 85 THR A C 1
ATOM 638 O O . THR A 1 85 ? -2.894 2.230 13.662 1.00 94.62 85 THR A O 1
ATOM 641 N N . PHE A 1 86 ? -3.506 1.428 11.648 1.00 94.06 86 PHE A N 1
ATOM 642 C CA . PHE A 1 86 ? -2.448 0.438 11.541 1.00 94.06 86 PHE A CA 1
ATOM 643 C C . PHE A 1 86 ? -1.431 0.892 10.496 1.00 94.06 86 PHE A C 1
ATOM 645 O O . PHE A 1 86 ? -1.822 1.333 9.417 1.00 94.06 86 PHE A O 1
ATOM 652 N N . SER A 1 87 ? -0.137 0.803 10.799 1.00 94.62 87 SER A N 1
ATOM 653 C CA . SER A 1 87 ? 0.930 1.140 9.856 1.00 94.62 87 SER A CA 1
ATOM 654 C C . SER A 1 87 ? 2.122 0.226 10.063 1.00 94.62 87 SER A C 1
ATOM 656 O O . SER A 1 87 ? 2.527 0.010 11.202 1.00 94.62 87 SER A O 1
ATOM 658 N N . ASP A 1 88 ? 2.698 -0.252 8.966 1.00 94.12 88 ASP A N 1
ATOM 659 C CA . ASP A 1 88 ? 3.835 -1.170 9.003 1.00 94.12 88 ASP A CA 1
ATOM 660 C C . ASP A 1 88 ? 4.676 -1.065 7.715 1.00 94.12 88 ASP A C 1
ATOM 662 O O . ASP A 1 88 ? 4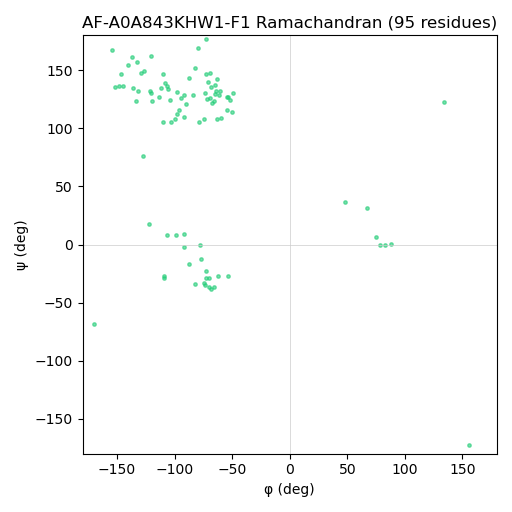.271 -0.419 6.736 1.00 94.12 88 ASP A O 1
ATOM 666 N N . SER A 1 89 ? 5.870 -1.656 7.721 1.00 93.06 89 SER A N 1
ATOM 667 C CA . SER A 1 89 ? 6.744 -1.741 6.549 1.00 93.06 89 SER A CA 1
ATOM 668 C C . SER A 1 89 ? 6.364 -2.899 5.625 1.00 93.06 89 SER A C 1
ATOM 670 O O . SER A 1 89 ? 5.812 -3.916 6.038 1.00 93.06 89 SER A O 1
ATOM 672 N N . ILE A 1 90 ? 6.661 -2.731 4.339 1.00 90.50 90 ILE A N 1
ATOM 673 C CA . ILE A 1 90 ? 6.499 -3.750 3.306 1.00 90.50 90 ILE A CA 1
ATOM 674 C C . ILE A 1 90 ? 7.883 -4.313 2.992 1.00 90.50 90 ILE A C 1
ATOM 676 O O . ILE A 1 90 ? 8.675 -3.678 2.299 1.00 90.50 90 ILE A O 1
ATOM 680 N N . ASP A 1 91 ? 8.156 -5.525 3.469 1.00 85.56 91 ASP A N 1
ATOM 681 C CA . ASP A 1 91 ? 9.429 -6.208 3.195 1.00 85.56 91 ASP A CA 1
ATOM 682 C C . ASP A 1 91 ? 9.396 -7.021 1.888 1.00 85.56 91 ASP A C 1
ATOM 684 O O . ASP A 1 91 ? 10.434 -7.398 1.345 1.00 85.56 91 ASP A O 1
ATOM 688 N N . GLY A 1 92 ? 8.195 -7.303 1.370 1.00 80.56 92 GLY A N 1
ATOM 689 C CA . GLY A 1 92 ? 7.974 -8.152 0.202 1.00 80.56 92 GLY A CA 1
ATOM 690 C C .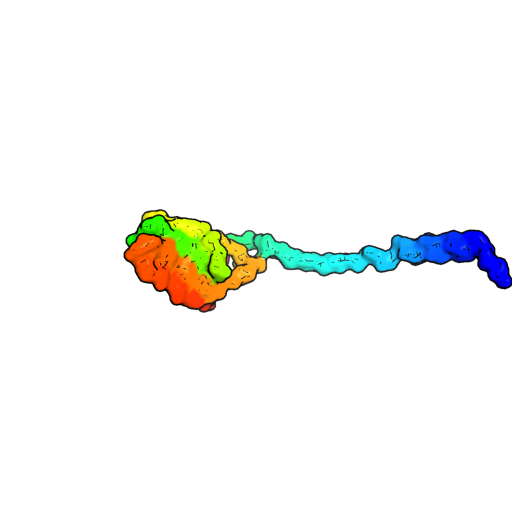 GLY A 1 92 ? 7.466 -7.386 -1.015 1.00 80.56 92 GLY A C 1
ATOM 691 O O . GLY A 1 92 ? 6.522 -6.602 -0.927 1.00 80.56 92 GLY A O 1
ATOM 692 N N . VAL A 1 93 ? 8.045 -7.672 -2.181 1.00 84.00 93 VAL A N 1
ATOM 693 C CA . VAL A 1 93 ? 7.543 -7.185 -3.472 1.00 84.00 93 VAL A CA 1
ATOM 694 C C . VAL A 1 93 ? 6.836 -8.340 -4.179 1.00 84.00 93 VAL A C 1
ATOM 696 O O . VAL A 1 93 ? 7.451 -9.395 -4.352 1.00 84.00 93 VAL A O 1
ATOM 699 N N . PRO A 1 94 ? 5.559 -8.191 -4.568 1.00 82.94 94 PRO A N 1
ATOM 700 C CA . PRO A 1 94 ? 4.830 -9.247 -5.240 1.00 82.94 94 PRO A CA 1
ATOM 701 C C . PRO A 1 94 ? 5.468 -9.536 -6.599 1.00 82.94 94 PRO A C 1
ATOM 703 O O . PRO A 1 94 ? 5.854 -8.631 -7.342 1.00 82.94 94 PRO A O 1
ATOM 706 N N . GLY A 1 95 ? 5.585 -10.827 -6.905 1.00 78.19 95 GLY A N 1
ATOM 707 C CA . GLY A 1 95 ? 5.980 -11.290 -8.226 1.00 78.19 95 GLY A CA 1
ATOM 708 C C . GLY A 1 95 ? 4.858 -11.104 -9.245 1.00 78.19 95 GLY A C 1
ATOM 709 O O . GLY A 1 95 ? 3.745 -10.694 -8.912 1.00 78.19 95 GLY A O 1
ATOM 710 N N . LYS A 1 96 ? 5.161 -11.448 -10.498 1.00 79.44 96 LYS A N 1
ATOM 711 C CA . LYS A 1 96 ? 4.160 -11.556 -11.560 1.00 79.44 96 LYS A CA 1
ATOM 712 C C . LYS A 1 96 ? 3.009 -12.460 -11.101 1.00 79.44 96 LYS A C 1
ATOM 714 O O . LYS A 1 96 ? 3.267 -13.600 -10.707 1.00 79.44 96 LYS A O 1
ATOM 719 N N . GLY A 1 97 ? 1.786 -11.933 -11.153 1.00 61.50 97 GLY A N 1
ATOM 720 C CA . GLY A 1 97 ? 0.554 -12.702 -10.942 1.00 61.50 97 GLY A CA 1
ATOM 721 C C . GLY A 1 97 ? -0.000 -13.304 -12.224 1.00 61.50 97 GLY A C 1
ATOM 722 O O . GLY A 1 97 ? 0.388 -12.840 -13.323 1.00 61.50 97 GLY A O 1
#

Solvent-accessible surface area (backbone atoms only — not comparable to full-atom values): 6054 Å² total; per-residue (Å²): 134,85,79,51,73,68,62,58,52,53,55,59,62,66,64,73,75,78,82,77,74,80,76,74,79,73,79,70,69,61,85,43,53,14,55,49,77,47,75,42,95,51,63,68,24,38,34,20,46,71,84,40,80,75,51,54,24,55,92,39,38,32,79,47,83,45,40,64,66,42,86,76,66,54,32,41,35,41,38,40,95,96,54,82,70,46,72,50,75,43,92,72,76,56,60,74,110

Secondary structure (DSSP, 8-state):
----HHHHHHHHHHGGGS----------S-SSEEEEEEE-SSTTPEEEETTEEEEE-BTTEEEEEEETTSPPP-EEEEE-TTS--EEEE--------

Foldseek 3Di:
DDDDPVNVVVVVVVVPPPPDDPPPPDPPQDDFKFWDKDFDPDFQWWKDFVNHTQGTDDPRIDIRIHTPSDDDTFKMWTDDVPDDIDIDTDPDDGDGD

Mean predicted aligned error: 13.17 Å

Nearest PDB structures (foldseek):
  5t9a-assembly2_B  TM=5.558E-01  e=3.981E+00  Bacteroides uniformis
  6hs7-assembly1_e  TM=3.955E-01  e=2.009E+00  Escherichia coli
  8kg9-assembly1_A  TM=2.935E-01  e=6.650E+00  Saccharomyces cerevisiae S288C